Protein AF-A0A8T6M9H7-F1 (afdb_monomer_lite)

Sequence (169 aa):
MKSRYILLVLILLIIIIGFIIFYNKSNSNYFLKNNILDNNLSVEEINALNATLNDEYKAEAIYQKVINKFGNVPPFVNIMSAEQKHSSSLIMLYNKYNLTIPENDWYNEVPEYESVQEACKAGVNAEIENAALYDEMMKNITHEDIIQVFNSLKNASLEKHLPAFERCS

Secondary structure (DSSP, 8-state):
-HHHHHHHHHHHHHHHHHHHHHHHHHHHHHHHHHHHHHH---HHHHHHHHHHHHHHHHHHHHHHHHHHHH-S-TTHHHHHHHHHHHHHHHHHHHHHTTPPPPP--GGGT----SSHHHHHHHHHHHHHHHHHHHHHHGGG---HHHHHHHHHHHHHIIIIIHHHHHHH-

Foldseek 3Di:
DVVVVVVVVVVVVVVVVVVVVVVVVVVVVVVLVVLCVQLVDDPLLVVLLVVLLLLLLLLLLLLVQVCVVPNPDPPSVVVNVVSVVLNVLSVVSCVSSVHDDDDRPNNVPHDDDPDQLRSLVVQLVSLVVSLVSLVVSVVPDDDPSSVVSSVVSSCCSPVPRNVRSVVSD

Radius of gyration: 21.74 Å; chains: 1; bounding box: 47×68×44 Å

Structure (mmCIF, N/CA/C/O backbone):
data_AF-A0A8T6M9H7-F1
#
_entry.id   AF-A0A8T6M9H7-F1
#
loop_
_atom_site.group_PDB
_atom_site.id
_atom_site.type_symbol
_atom_site.label_atom_id
_atom_site.label_alt_id
_atom_site.label_comp_id
_atom_site.label_asym_id
_atom_site.label_entity_id
_atom_site.label_seq_id
_atom_site.pdbx_PDB_ins_code
_atom_site.Cartn_x
_atom_site.Cartn_y
_atom_site.Cartn_z
_atom_site.occupancy
_atom_site.B_iso_or_equiv
_atom_site.auth_seq_id
_atom_site.auth_comp_id
_atom_site.auth_asym_id
_atom_site.auth_atom_id
_atom_site.pdbx_PDB_model_num
ATOM 1 N N . MET A 1 1 ? 28.501 -55.920 4.663 1.00 62.03 1 MET A N 1
ATOM 2 C CA . MET A 1 1 ? 27.879 -55.484 3.387 1.00 62.03 1 MET A CA 1
ATOM 3 C C . MET A 1 1 ? 26.801 -54.416 3.582 1.00 62.03 1 MET A C 1
ATOM 5 O O . MET A 1 1 ? 26.981 -53.345 3.029 1.00 62.03 1 MET A O 1
ATOM 9 N N . LYS A 1 2 ? 25.759 -54.619 4.406 1.00 61.00 2 LYS A N 1
ATOM 10 C CA . LYS A 1 2 ? 24.629 -53.670 4.586 1.00 61.00 2 LYS A CA 1
ATOM 11 C C . LYS A 1 2 ? 25.013 -52.209 4.922 1.00 61.00 2 LYS A C 1
ATOM 13 O O . LYS A 1 2 ? 24.441 -51.294 4.351 1.00 61.00 2 LYS A O 1
ATOM 18 N N . SER A 1 3 ? 26.026 -51.978 5.764 1.00 66.50 3 SER A N 1
ATOM 19 C CA . SER A 1 3 ? 26.464 -50.620 6.157 1.00 66.50 3 SER A CA 1
ATOM 20 C C . SER A 1 3 ? 27.083 -49.797 5.009 1.00 66.50 3 SER A C 1
ATOM 22 O O . SER A 1 3 ? 26.819 -48.603 4.904 1.00 66.50 3 SER A O 1
ATOM 24 N N . ARG A 1 4 ? 27.827 -50.429 4.085 1.00 74.38 4 ARG A N 1
ATOM 25 C CA . ARG A 1 4 ? 28.404 -49.733 2.915 1.00 74.38 4 ARG A CA 1
ATOM 26 C C . ARG A 1 4 ? 27.328 -49.359 1.888 1.00 74.38 4 ARG A C 1
ATOM 28 O O . ARG A 1 4 ? 27.445 -48.321 1.254 1.00 74.38 4 ARG A O 1
ATOM 35 N N . TYR A 1 5 ? 26.264 -50.159 1.779 1.00 76.81 5 TYR A N 1
ATOM 36 C CA . TYR A 1 5 ? 25.100 -49.835 0.947 1.00 76.81 5 TYR A CA 1
ATOM 37 C C . TYR A 1 5 ? 24.301 -48.651 1.508 1.00 76.81 5 TYR A C 1
ATOM 39 O O . TYR A 1 5 ? 23.938 -47.764 0.747 1.00 76.81 5 TYR A O 1
ATOM 47 N N . ILE A 1 6 ? 24.091 -48.585 2.828 1.00 78.38 6 ILE A N 1
ATOM 48 C CA . ILE A 1 6 ? 23.386 -47.459 3.470 1.00 78.38 6 ILE A CA 1
ATOM 49 C C . ILE A 1 6 ? 24.146 -46.142 3.257 1.00 78.38 6 ILE A C 1
ATOM 51 O O . ILE A 1 6 ? 23.544 -45.141 2.880 1.00 78.38 6 ILE A O 1
ATOM 55 N N . LEU A 1 7 ? 25.472 -46.151 3.428 1.00 79.38 7 LEU A N 1
ATOM 56 C CA . LEU A 1 7 ? 26.299 -44.961 3.211 1.00 79.38 7 LEU A CA 1
ATOM 57 C C . LEU A 1 7 ? 26.249 -44.472 1.751 1.00 79.38 7 LEU A C 1
ATOM 59 O O . LEU A 1 7 ? 26.131 -43.275 1.512 1.00 79.38 7 LEU A O 1
ATOM 63 N N . LEU A 1 8 ? 26.286 -45.388 0.777 1.00 81.88 8 LEU A N 1
ATOM 64 C CA . LEU A 1 8 ? 26.179 -45.041 -0.645 1.00 81.88 8 LEU A CA 1
ATOM 65 C C . LEU A 1 8 ? 24.804 -44.459 -1.006 1.00 81.88 8 LEU A C 1
ATOM 67 O O . LEU A 1 8 ? 24.733 -43.497 -1.766 1.00 81.88 8 LEU A O 1
ATOM 71 N N . VAL A 1 9 ? 23.722 -44.997 -0.433 1.00 83.50 9 VAL A N 1
ATOM 72 C CA . VAL A 1 9 ? 22.359 -44.478 -0.644 1.00 83.50 9 VAL A CA 1
ATOM 73 C C . VAL A 1 9 ? 22.207 -43.066 -0.071 1.00 83.50 9 VAL A C 1
ATOM 75 O O . VAL A 1 9 ? 21.629 -42.204 -0.727 1.00 83.50 9 VAL A O 1
ATOM 78 N N . LEU A 1 10 ? 22.768 -42.793 1.111 1.00 85.50 10 LEU A N 1
ATOM 79 C CA . LEU A 1 10 ? 22.722 -41.456 1.713 1.00 85.50 10 LEU A CA 1
ATOM 80 C C . LEU A 1 10 ? 23.493 -40.416 0.888 1.00 85.50 10 LEU A C 1
ATOM 82 O O . LEU A 1 10 ? 23.002 -39.307 0.693 1.00 85.50 10 LEU A O 1
ATOM 86 N N . ILE A 1 11 ? 24.662 -40.778 0.349 1.00 87.31 11 ILE A N 1
ATOM 87 C CA . ILE A 1 11 ? 25.443 -39.888 -0.525 1.00 87.31 11 ILE A CA 1
ATOM 88 C C . ILE A 1 11 ? 24.664 -39.565 -1.809 1.00 87.31 11 ILE A C 1
ATOM 90 O O . ILE A 1 11 ? 24.600 -38.405 -2.212 1.00 87.31 11 ILE A O 1
ATOM 94 N N . LEU A 1 12 ? 24.023 -40.564 -2.425 1.00 88.81 12 LEU A N 1
ATOM 95 C CA . LEU A 1 12 ? 23.193 -40.364 -3.617 1.00 88.81 12 LEU A CA 1
ATOM 96 C C . LEU A 1 12 ? 21.998 -39.440 -3.348 1.00 88.81 12 LEU A C 1
ATOM 98 O O . LEU A 1 12 ? 21.725 -38.557 -4.158 1.00 88.81 12 LEU A O 1
ATOM 102 N N . LEU A 1 13 ? 21.323 -39.588 -2.204 1.00 88.38 13 LEU A N 1
ATOM 103 C CA . LEU A 1 13 ? 20.210 -38.712 -1.823 1.00 88.38 13 LEU A CA 1
ATOM 104 C C . LEU A 1 13 ? 20.650 -37.254 -1.656 1.00 88.38 13 LEU A C 1
ATOM 106 O O . LEU A 1 13 ? 19.965 -36.356 -2.139 1.00 88.38 13 LEU A O 1
ATOM 110 N N . ILE A 1 14 ? 21.808 -37.009 -1.036 1.00 90.81 14 ILE A N 1
ATOM 111 C CA . ILE A 1 14 ? 22.350 -35.651 -0.869 1.00 90.81 14 ILE A CA 1
ATOM 112 C C . ILE A 1 14 ? 22.663 -35.014 -2.229 1.00 90.81 14 ILE A C 1
ATOM 114 O O . ILE A 1 14 ? 22.339 -33.848 -2.444 1.00 90.81 14 ILE A O 1
ATOM 118 N N . ILE A 1 15 ? 23.238 -35.775 -3.167 1.00 91.56 15 ILE A N 1
ATOM 119 C CA . ILE A 1 15 ? 23.527 -35.289 -4.526 1.00 91.56 15 ILE A CA 1
ATOM 120 C C . ILE A 1 15 ? 22.229 -34.951 -5.266 1.00 91.56 15 ILE A C 1
ATOM 122 O O . ILE A 1 15 ? 22.146 -33.893 -5.885 1.00 91.56 15 ILE A O 1
ATOM 126 N N . ILE A 1 16 ? 21.206 -35.807 -5.175 1.00 92.56 16 ILE A N 1
ATOM 127 C CA . ILE A 1 16 ? 19.902 -35.576 -5.815 1.00 92.56 16 ILE A CA 1
ATOM 128 C C . ILE A 1 16 ? 19.236 -34.319 -5.246 1.00 92.56 16 ILE A C 1
ATOM 130 O O . ILE A 1 16 ? 18.803 -33.464 -6.014 1.00 92.56 16 ILE A O 1
ATOM 134 N N . ILE A 1 17 ? 19.200 -34.165 -3.919 1.00 91.88 17 ILE A N 1
ATOM 135 C CA . ILE A 1 17 ? 18.631 -32.978 -3.266 1.00 91.88 17 ILE A CA 1
ATOM 136 C C . ILE A 1 17 ? 19.406 -31.720 -3.673 1.00 91.88 17 ILE A C 1
ATOM 138 O O . ILE A 1 17 ? 18.800 -30.721 -4.054 1.00 91.88 17 ILE A O 1
ATOM 142 N N . GLY A 1 18 ? 20.741 -31.776 -3.659 1.00 88.12 18 GLY A N 1
ATOM 143 C CA . GLY A 1 18 ? 21.590 -30.672 -4.104 1.00 88.12 18 GLY A CA 1
ATOM 144 C C . GLY A 1 18 ? 21.332 -30.288 -5.563 1.00 88.12 18 GLY A C 1
ATOM 145 O O . GLY A 1 18 ? 21.253 -29.102 -5.878 1.00 88.12 18 GLY A O 1
ATOM 146 N N . PHE A 1 19 ? 21.126 -31.275 -6.438 1.00 92.38 19 PHE A N 1
ATOM 147 C CA . PHE A 1 19 ? 20.806 -31.047 -7.845 1.00 92.38 19 PHE A CA 1
ATOM 148 C C . PHE A 1 19 ? 19.414 -30.433 -8.030 1.00 92.38 19 PHE A C 1
ATOM 150 O O . PHE A 1 19 ? 19.275 -29.502 -8.815 1.00 92.38 19 PHE A O 1
ATOM 157 N N . ILE A 1 20 ? 18.403 -30.882 -7.276 1.00 89.19 20 ILE A N 1
ATOM 158 C CA . ILE A 1 20 ? 17.051 -30.298 -7.295 1.00 89.19 20 ILE A CA 1
ATOM 159 C C . ILE A 1 20 ? 17.090 -28.833 -6.841 1.00 89.19 20 ILE A C 1
ATOM 161 O O . ILE A 1 20 ? 16.539 -27.966 -7.517 1.00 89.19 20 ILE A O 1
ATOM 165 N N . ILE A 1 21 ? 17.778 -28.535 -5.733 1.00 85.12 21 ILE A N 1
ATOM 166 C CA . ILE A 1 21 ? 17.919 -27.162 -5.221 1.00 85.12 21 ILE A CA 1
ATOM 167 C C . ILE A 1 21 ? 18.647 -26.280 -6.245 1.00 85.12 21 ILE A C 1
ATOM 169 O O . ILE A 1 21 ? 18.192 -25.175 -6.545 1.00 85.12 21 ILE A O 1
ATOM 173 N N . PHE A 1 22 ? 19.759 -26.763 -6.807 1.00 87.12 22 PHE A N 1
ATOM 174 C CA . PHE A 1 22 ? 20.526 -26.038 -7.820 1.00 87.12 22 PHE A CA 1
ATOM 175 C C . PHE A 1 22 ? 19.706 -25.784 -9.090 1.00 87.12 22 PHE A C 1
ATOM 177 O O . PHE A 1 22 ? 19.677 -24.657 -9.585 1.00 87.12 22 PHE A O 1
ATOM 184 N N . TYR A 1 23 ? 19.004 -26.805 -9.586 1.00 83.75 23 TYR A N 1
ATOM 185 C CA . TYR A 1 23 ? 18.148 -26.710 -10.764 1.00 83.75 23 TYR A CA 1
ATOM 186 C C . TYR A 1 23 ? 17.021 -25.692 -10.555 1.00 83.75 23 TYR A C 1
ATOM 188 O O . TYR A 1 23 ? 16.855 -24.797 -11.381 1.00 83.75 23 TYR A O 1
ATOM 196 N N . ASN A 1 24 ? 16.321 -25.743 -9.416 1.00 80.00 24 ASN A N 1
ATOM 197 C CA . ASN A 1 24 ? 15.260 -24.786 -9.086 1.00 80.00 24 ASN A CA 1
ATOM 198 C C . ASN A 1 24 ? 15.786 -23.347 -8.980 1.00 80.00 24 ASN A C 1
ATOM 200 O O . ASN A 1 24 ? 15.174 -22.432 -9.528 1.00 80.00 24 ASN A O 1
ATOM 204 N N . LYS A 1 25 ? 16.945 -23.135 -8.341 1.00 79.31 25 LYS A N 1
ATOM 205 C CA . LYS A 1 25 ? 17.577 -21.808 -8.250 1.00 79.31 25 LYS A CA 1
ATOM 206 C C . LYS A 1 25 ? 18.014 -21.282 -9.621 1.00 79.31 25 LYS A C 1
ATOM 208 O O . LYS A 1 25 ? 17.803 -20.111 -9.921 1.00 79.31 25 LYS A O 1
ATOM 213 N N . SER A 1 26 ? 18.596 -22.137 -10.463 1.00 76.44 26 SER A N 1
ATOM 214 C CA . SER A 1 26 ? 18.977 -21.784 -11.835 1.00 76.44 26 SER A CA 1
ATOM 215 C C . SER A 1 26 ? 17.759 -21.429 -12.690 1.00 76.44 26 SER A C 1
ATOM 217 O O . SER A 1 26 ? 17.804 -20.434 -13.409 1.00 76.44 26 SER A O 1
ATOM 219 N N . ASN A 1 27 ? 16.666 -22.193 -12.588 1.00 76.81 27 ASN A N 1
ATOM 220 C CA . ASN A 1 27 ? 15.417 -21.888 -13.287 1.00 76.81 27 ASN A CA 1
ATOM 221 C C . ASN A 1 27 ? 14.812 -20.573 -12.796 1.00 76.81 27 ASN A C 1
ATOM 223 O O . ASN A 1 27 ? 14.513 -19.719 -13.618 1.00 76.81 27 ASN A O 1
ATOM 227 N N . SER A 1 28 ? 14.698 -20.365 -11.481 1.00 73.50 28 SER A N 1
ATOM 228 C CA . SER A 1 28 ? 14.218 -19.103 -10.899 1.00 73.50 28 SER A CA 1
ATOM 229 C C . SER A 1 28 ? 15.020 -17.897 -11.408 1.00 73.50 28 SER A C 1
ATOM 231 O O . SER A 1 28 ? 14.433 -16.929 -11.885 1.00 73.50 28 SER A O 1
ATOM 233 N N . ASN A 1 29 ? 16.353 -17.994 -11.432 1.00 73.12 29 ASN A N 1
ATOM 234 C CA . ASN A 1 29 ? 17.216 -16.951 -11.991 1.00 73.12 29 ASN A CA 1
ATOM 235 C C . ASN A 1 29 ? 17.018 -16.747 -13.502 1.00 73.12 29 ASN A C 1
ATOM 237 O O . ASN A 1 29 ? 17.074 -15.615 -13.974 1.00 73.12 29 ASN A O 1
ATOM 241 N N . TYR A 1 30 ? 16.810 -17.821 -14.269 1.00 69.62 30 TYR A N 1
ATOM 242 C CA . TYR A 1 30 ? 16.545 -17.743 -15.708 1.00 69.62 30 TYR A CA 1
ATOM 243 C C . TYR A 1 30 ? 15.190 -17.082 -16.000 1.00 69.62 30 TYR A C 1
ATOM 245 O O . TYR A 1 30 ? 15.123 -16.182 -16.832 1.00 69.62 30 TYR A O 1
ATOM 253 N N . PHE A 1 31 ? 14.139 -17.457 -15.266 1.00 68.25 31 PHE A N 1
ATOM 254 C CA . PHE A 1 31 ? 12.818 -16.831 -15.347 1.00 68.25 31 PHE A CA 1
ATOM 255 C C . PHE A 1 31 ? 12.864 -15.353 -14.954 1.00 68.25 31 PHE A C 1
ATOM 257 O O . PHE A 1 31 ? 12.338 -14.522 -15.689 1.00 68.25 31 PHE A O 1
ATOM 264 N N . LEU A 1 32 ? 13.541 -15.011 -13.852 1.00 67.25 32 LEU A N 1
ATOM 265 C CA . LEU A 1 32 ? 13.715 -13.620 -13.429 1.00 67.25 32 LEU A CA 1
ATOM 266 C C . LEU A 1 32 ? 14.446 -12.813 -14.512 1.00 67.25 32 LEU A C 1
ATOM 268 O O . LEU A 1 32 ? 13.988 -11.746 -14.903 1.00 67.25 32 LEU A O 1
ATOM 272 N N . LYS A 1 33 ? 15.545 -13.355 -15.053 1.00 65.25 33 LYS A N 1
ATOM 273 C CA . LYS A 1 33 ? 16.338 -12.701 -16.101 1.00 65.25 33 LYS A CA 1
ATOM 274 C C . LYS A 1 33 ? 15.558 -12.499 -17.401 1.00 65.25 33 LYS A C 1
ATOM 276 O O . LYS A 1 33 ? 15.685 -11.437 -17.999 1.00 65.25 33 LYS A O 1
ATOM 281 N N . ASN A 1 34 ? 14.772 -13.480 -17.841 1.00 61.75 34 ASN A N 1
ATOM 282 C CA . ASN A 1 34 ? 13.966 -13.339 -19.054 1.00 61.75 34 ASN A CA 1
ATOM 283 C C . ASN A 1 34 ? 12.813 -12.349 -18.859 1.00 61.75 34 ASN A C 1
ATOM 285 O O . ASN A 1 34 ? 12.607 -11.516 -19.729 1.00 61.75 34 ASN A O 1
ATOM 289 N N . ASN A 1 35 ? 12.142 -12.350 -17.701 1.00 62.28 35 ASN A N 1
ATOM 290 C CA . ASN A 1 35 ? 11.137 -11.326 -17.395 1.00 62.28 35 ASN A CA 1
ATOM 291 C C . ASN A 1 35 ? 11.739 -9.912 -17.392 1.00 62.28 35 ASN A C 1
ATOM 293 O O . ASN A 1 35 ? 11.127 -8.991 -17.914 1.00 62.28 35 ASN A O 1
ATOM 297 N N . ILE A 1 36 ? 12.951 -9.724 -16.862 1.00 63.69 36 ILE A N 1
ATOM 298 C CA . ILE A 1 36 ? 13.645 -8.423 -16.914 1.00 63.69 36 ILE A CA 1
ATOM 299 C C . ILE A 1 36 ? 13.936 -8.001 -18.365 1.00 63.69 36 ILE A C 1
ATOM 301 O O . ILE A 1 36 ? 13.790 -6.833 -18.712 1.00 63.69 36 ILE A O 1
ATOM 305 N N . LEU A 1 37 ? 14.341 -8.945 -19.221 1.00 58.97 37 LEU A N 1
ATOM 306 C CA . LEU A 1 37 ? 14.667 -8.673 -20.625 1.00 58.97 37 LEU A CA 1
ATOM 307 C C . LEU A 1 37 ? 13.425 -8.409 -21.495 1.00 58.97 37 LEU A C 1
ATOM 309 O O . LEU A 1 37 ? 13.521 -7.612 -22.426 1.00 58.97 37 LEU A O 1
ATOM 313 N N . ASP A 1 38 ? 12.285 -9.032 -21.185 1.00 61.34 38 ASP A N 1
ATOM 314 C CA . ASP A 1 38 ? 11.048 -8.913 -21.970 1.00 61.34 38 ASP A CA 1
ATOM 315 C C . ASP A 1 38 ? 10.137 -7.766 -21.492 1.00 61.34 38 ASP A C 1
ATOM 317 O O . ASP A 1 38 ? 9.433 -7.162 -22.303 1.00 61.34 38 ASP A O 1
ATOM 321 N N . ASN A 1 39 ? 10.167 -7.418 -20.199 1.00 65.75 39 ASN A N 1
ATOM 322 C CA . ASN A 1 39 ? 9.221 -6.463 -19.600 1.00 65.75 39 ASN A CA 1
ATOM 323 C C . ASN A 1 39 ? 9.764 -5.030 -19.494 1.00 65.75 39 ASN A C 1
ATOM 325 O O . ASN A 1 39 ? 9.050 -4.142 -19.038 1.00 65.75 39 ASN A O 1
ATOM 329 N N . ASN A 1 40 ? 11.010 -4.791 -19.917 1.00 84.44 40 ASN A N 1
ATOM 330 C CA . ASN A 1 40 ? 11.699 -3.494 -19.868 1.00 84.44 40 ASN A CA 1
ATOM 331 C C . ASN A 1 40 ? 11.793 -2.852 -18.463 1.00 84.44 40 ASN A C 1
ATOM 333 O O . ASN A 1 40 ? 12.177 -1.693 -18.363 1.00 84.44 40 ASN A O 1
ATOM 337 N N . LEU A 1 41 ? 11.482 -3.587 -17.388 1.00 91.06 41 LEU A N 1
ATOM 338 C CA . LEU A 1 41 ? 11.603 -3.130 -16.000 1.00 91.06 41 LEU A CA 1
ATOM 339 C C . LEU A 1 41 ? 12.948 -3.526 -15.391 1.00 91.06 41 LEU A C 1
ATOM 341 O O . LEU A 1 41 ? 13.478 -4.606 -15.669 1.00 91.06 41 LEU A O 1
ATOM 345 N N . SER A 1 42 ? 13.468 -2.691 -14.492 1.00 91.88 42 SER A N 1
ATOM 346 C CA . SER A 1 42 ? 14.610 -3.059 -13.652 1.00 91.88 42 SER A CA 1
ATOM 347 C C . SER A 1 42 ? 14.223 -4.078 -12.568 1.00 91.88 42 SER A C 1
ATOM 349 O O . SER A 1 42 ? 13.048 -4.279 -12.246 1.00 91.88 42 SER A O 1
ATOM 351 N N . VAL A 1 43 ? 15.226 -4.724 -11.961 1.00 91.31 43 VAL A N 1
ATOM 352 C CA . VAL A 1 43 ? 15.008 -5.592 -10.787 1.00 91.31 43 VAL A CA 1
ATOM 353 C C . VAL A 1 43 ? 14.401 -4.782 -9.643 1.00 91.31 43 VAL A C 1
ATOM 355 O O . VAL A 1 43 ? 13.524 -5.262 -8.929 1.00 91.31 43 VAL A O 1
ATOM 358 N N . GLU A 1 44 ? 14.866 -3.550 -9.480 1.00 92.69 44 GLU A N 1
ATOM 359 C CA . GLU A 1 44 ? 14.435 -2.618 -8.450 1.00 92.69 44 GLU A CA 1
ATOM 360 C C . GLU A 1 44 ? 12.959 -2.239 -8.625 1.00 92.69 44 GLU A C 1
ATOM 362 O O . GLU A 1 44 ? 12.218 -2.234 -7.645 1.00 92.69 44 GLU A O 1
ATOM 367 N N . GLU A 1 45 ? 12.502 -2.015 -9.858 1.00 95.56 45 GLU A N 1
ATOM 368 C CA . GLU A 1 45 ? 11.099 -1.717 -10.168 1.00 95.56 45 GLU A CA 1
ATOM 369 C C . GLU A 1 45 ? 10.185 -2.918 -9.910 1.00 95.56 45 GLU A C 1
ATOM 371 O O . GLU A 1 45 ? 9.121 -2.766 -9.310 1.00 95.56 45 GLU A O 1
ATOM 376 N N . ILE A 1 46 ? 10.615 -4.129 -10.278 1.00 95.25 46 ILE A N 1
ATOM 377 C CA . ILE A 1 46 ? 9.864 -5.356 -9.969 1.00 95.25 46 ILE A CA 1
ATOM 378 C C . ILE A 1 46 ? 9.772 -5.561 -8.450 1.00 95.25 46 ILE A C 1
ATOM 380 O O . ILE A 1 46 ? 8.702 -5.872 -7.926 1.00 95.25 46 ILE A O 1
ATOM 384 N N . ASN A 1 47 ? 10.875 -5.362 -7.724 1.00 95.25 47 ASN A N 1
ATOM 385 C CA . ASN A 1 47 ? 10.889 -5.472 -6.266 1.00 95.25 47 ASN A CA 1
ATOM 386 C C . ASN A 1 47 ? 9.979 -4.433 -5.609 1.00 95.25 47 ASN A C 1
ATOM 388 O O . ASN A 1 47 ? 9.277 -4.762 -4.656 1.00 95.25 47 ASN A O 1
ATOM 392 N N . ALA A 1 48 ? 9.951 -3.212 -6.135 1.00 97.12 48 ALA A N 1
ATOM 393 C CA . ALA A 1 48 ? 9.082 -2.160 -5.641 1.00 97.12 48 ALA A CA 1
ATOM 394 C C . ALA A 1 48 ? 7.597 -2.464 -5.863 1.00 97.12 48 ALA A C 1
ATOM 396 O O . ALA A 1 48 ? 6.795 -2.283 -4.947 1.00 97.12 48 ALA A O 1
ATOM 397 N N . LEU A 1 49 ? 7.227 -2.973 -7.042 1.00 97.62 49 LEU A N 1
ATOM 398 C CA . LEU A 1 49 ? 5.861 -3.426 -7.316 1.00 97.62 49 LEU A CA 1
ATOM 399 C C . LEU A 1 49 ? 5.445 -4.550 -6.356 1.00 97.62 49 LEU A C 1
ATOM 401 O O . LEU A 1 49 ? 4.360 -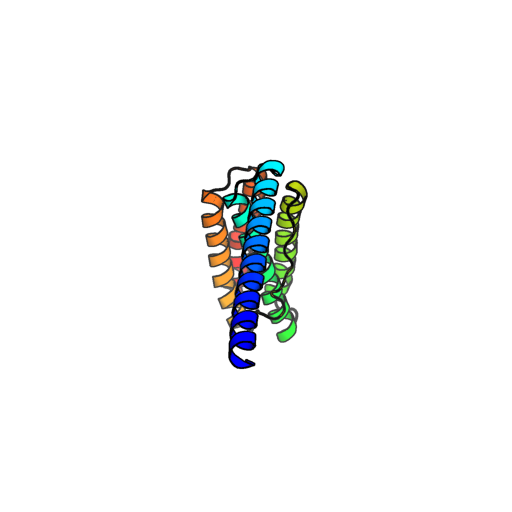4.488 -5.784 1.00 97.62 49 LEU A O 1
ATOM 405 N N . ASN A 1 50 ? 6.332 -5.520 -6.110 1.00 97.00 50 ASN A N 1
ATOM 406 C CA . ASN A 1 50 ? 6.073 -6.615 -5.168 1.00 97.00 50 ASN A CA 1
ATOM 407 C C . ASN A 1 50 ? 5.907 -6.116 -3.732 1.00 97.00 50 ASN A C 1
ATOM 409 O O . ASN A 1 50 ? 4.973 -6.528 -3.049 1.00 97.00 50 ASN A O 1
ATOM 413 N N . ALA A 1 51 ? 6.801 -5.238 -3.275 1.00 97.38 51 ALA A N 1
ATOM 414 C CA . ALA A 1 51 ? 6.761 -4.710 -1.917 1.00 97.38 51 ALA A CA 1
ATOM 415 C C . ALA A 1 51 ? 5.488 -3.892 -1.667 1.00 97.38 51 ALA A C 1
ATOM 417 O O . ALA A 1 51 ? 4.819 -4.106 -0.660 1.00 97.38 51 ALA A O 1
ATOM 418 N N . THR A 1 52 ? 5.136 -3.005 -2.600 1.00 97.75 52 THR A N 1
ATOM 419 C CA . THR A 1 52 ? 3.952 -2.143 -2.481 1.00 97.75 52 THR A CA 1
ATOM 420 C C . THR A 1 52 ? 2.659 -2.946 -2.575 1.00 97.75 52 THR A C 1
ATOM 422 O O . THR A 1 52 ? 1.820 -2.817 -1.694 1.00 97.75 52 THR A O 1
ATOM 425 N N . LEU A 1 53 ? 2.518 -3.866 -3.540 1.00 98.50 53 LEU A N 1
ATOM 426 C CA . LEU A 1 53 ? 1.317 -4.709 -3.644 1.00 98.50 53 LEU A CA 1
ATOM 427 C C . LEU A 1 53 ? 1.114 -5.580 -2.399 1.00 98.50 53 LEU A C 1
ATOM 429 O O . LEU A 1 53 ? -0.008 -5.712 -1.912 1.00 98.50 53 LEU A O 1
ATOM 433 N N . ASN A 1 54 ? 2.196 -6.151 -1.868 1.00 97.50 54 ASN A N 1
ATOM 434 C CA . ASN A 1 54 ? 2.136 -6.930 -0.639 1.00 97.50 54 ASN A CA 1
ATOM 435 C C . ASN A 1 54 ? 1.702 -6.082 0.571 1.00 97.50 54 ASN A C 1
ATOM 437 O O . ASN A 1 54 ? 1.004 -6.593 1.445 1.00 97.50 54 ASN A O 1
ATOM 441 N N . ASP A 1 55 ? 2.099 -4.809 0.631 1.00 97.50 55 ASP A N 1
ATOM 442 C CA . ASP A 1 55 ? 1.677 -3.901 1.700 1.00 97.50 55 ASP A CA 1
ATOM 443 C C . ASP A 1 55 ? 0.183 -3.547 1.598 1.00 97.50 55 ASP A C 1
ATOM 445 O O . ASP A 1 55 ? -0.532 -3.659 2.595 1.00 97.50 55 ASP A O 1
ATOM 449 N N . GLU A 1 56 ? -0.330 -3.275 0.389 1.00 97.44 56 GLU A N 1
ATOM 450 C CA . GLU A 1 56 ? -1.773 -3.063 0.160 1.00 97.44 56 GLU A CA 1
ATOM 451 C C . GLU A 1 56 ? -2.602 -4.300 0.570 1.00 97.44 56 GLU A C 1
ATOM 453 O O . GLU A 1 56 ? -3.644 -4.192 1.220 1.00 97.44 56 GLU A O 1
ATOM 458 N N . TYR A 1 57 ? -2.116 -5.505 0.246 1.00 97.69 57 TYR A N 1
ATOM 459 C CA . TYR A 1 57 ? -2.736 -6.770 0.658 1.00 97.69 57 TYR A CA 1
ATOM 460 C C . TYR A 1 57 ? -2.749 -6.972 2.171 1.00 97.69 57 TYR A C 1
ATOM 462 O O . TYR A 1 57 ? -3.757 -7.421 2.730 1.00 97.69 57 TYR A O 1
ATOM 470 N N . LYS A 1 58 ? -1.651 -6.623 2.841 1.00 97.00 58 LYS A N 1
ATOM 471 C CA . LYS A 1 58 ? -1.556 -6.676 4.298 1.00 97.00 58 LYS A CA 1
ATOM 472 C C . LYS A 1 58 ? -2.538 -5.700 4.946 1.00 97.00 58 LYS A C 1
ATOM 474 O O . LYS A 1 58 ? -3.236 -6.095 5.882 1.00 97.00 58 LYS A O 1
ATOM 479 N N . ALA A 1 59 ? -2.623 -4.464 4.454 1.00 96.06 59 ALA A N 1
ATOM 480 C CA . ALA A 1 59 ? -3.564 -3.461 4.950 1.00 96.06 59 ALA A CA 1
ATOM 481 C C . ALA A 1 59 ? -5.019 -3.935 4.796 1.00 96.06 59 ALA A C 1
ATOM 483 O O . ALA A 1 59 ? -5.768 -3.961 5.778 1.00 96.06 59 ALA A O 1
ATOM 484 N N . GLU A 1 60 ? -5.394 -4.432 3.611 1.00 96.00 60 GLU A N 1
ATOM 485 C CA . GLU A 1 60 ? -6.718 -5.013 3.359 1.00 96.00 60 GLU A CA 1
ATOM 486 C C . GLU A 1 60 ? -7.046 -6.141 4.351 1.00 96.00 60 GLU A C 1
ATOM 488 O O . GLU A 1 60 ? -8.109 -6.130 4.980 1.00 96.00 60 GLU A O 1
ATOM 493 N N . ALA A 1 61 ? -6.128 -7.095 4.539 1.00 96.81 61 ALA A N 1
ATOM 494 C CA . ALA A 1 61 ? -6.325 -8.222 5.447 1.00 96.81 61 ALA A CA 1
ATOM 495 C C . ALA A 1 61 ? -6.471 -7.776 6.915 1.00 96.81 61 ALA A C 1
ATOM 497 O O . ALA A 1 61 ? -7.340 -8.285 7.633 1.00 96.81 61 ALA A O 1
ATOM 498 N N . ILE A 1 62 ? -5.673 -6.796 7.361 1.00 95.94 62 ILE A N 1
ATOM 499 C CA . ILE A 1 62 ? -5.784 -6.208 8.703 1.00 95.94 62 ILE A CA 1
ATOM 500 C C . ILE A 1 62 ? -7.167 -5.580 8.887 1.00 95.94 62 ILE A C 1
ATOM 502 O O . ILE A 1 62 ? -7.860 -5.877 9.865 1.00 95.94 62 ILE A O 1
ATOM 506 N N . TYR A 1 63 ? -7.599 -4.733 7.953 1.00 96.44 63 TYR A N 1
ATOM 507 C CA . TYR A 1 63 ? -8.870 -4.021 8.074 1.00 96.44 63 TYR A CA 1
ATOM 508 C C . TYR A 1 63 ? -10.057 -4.974 8.005 1.00 96.44 63 TYR A C 1
ATOM 510 O O . TYR A 1 63 ? -10.974 -4.856 8.819 1.00 96.44 63 TYR A O 1
ATOM 518 N N . GLN A 1 64 ? -10.007 -5.981 7.132 1.00 95.81 64 GLN A N 1
ATOM 519 C CA . GLN A 1 64 ? -11.015 -7.035 7.086 1.00 95.81 64 GLN A CA 1
ATOM 520 C C . GLN A 1 64 ? -11.117 -7.771 8.429 1.00 95.81 64 GLN A C 1
ATOM 522 O O . GLN A 1 64 ? -12.225 -8.036 8.901 1.00 95.81 64 GLN A O 1
ATOM 527 N N . LYS A 1 65 ? -9.989 -8.064 9.091 1.00 96.06 65 LYS A N 1
ATOM 528 C CA . LYS A 1 65 ? -9.990 -8.717 10.409 1.00 96.06 65 LYS A CA 1
ATOM 529 C C . LYS A 1 65 ? -10.575 -7.826 11.505 1.00 96.06 65 LYS A C 1
ATOM 531 O O . LYS A 1 65 ? -11.373 -8.305 12.313 1.00 96.06 65 LYS A O 1
ATOM 536 N N . VAL A 1 66 ? -10.246 -6.534 11.505 1.00 97.12 66 VAL A N 1
ATOM 537 C CA . VAL A 1 66 ? -10.849 -5.545 12.417 1.00 97.12 66 VAL A CA 1
ATOM 538 C C . VAL A 1 66 ? -12.362 -5.473 12.207 1.00 97.12 66 VAL A C 1
ATOM 540 O O . VAL A 1 66 ? -13.115 -5.550 13.178 1.00 97.12 66 VAL A O 1
ATOM 543 N N . ILE A 1 67 ? -12.818 -5.401 10.953 1.00 96.75 67 ILE A N 1
ATOM 544 C CA . ILE A 1 67 ? -14.244 -5.352 10.601 1.00 96.75 67 ILE A CA 1
ATOM 545 C C . ILE A 1 67 ? -14.961 -6.634 11.035 1.00 96.75 67 ILE A C 1
ATOM 547 O O . ILE A 1 67 ? -16.049 -6.574 11.604 1.00 96.75 67 ILE A O 1
ATOM 551 N N . ASN A 1 68 ? -14.344 -7.800 10.841 1.00 96.00 68 ASN A N 1
ATOM 552 C CA . ASN A 1 68 ? -14.919 -9.075 11.272 1.00 96.00 68 ASN A CA 1
ATOM 553 C C . ASN A 1 68 ? -15.089 -9.150 12.798 1.00 96.00 68 ASN A C 1
ATOM 555 O O . ASN A 1 68 ? -16.071 -9.721 13.272 1.00 96.00 68 ASN A O 1
ATOM 559 N N . LYS A 1 69 ? -14.153 -8.577 13.570 1.00 97.12 69 LYS A N 1
ATOM 560 C CA . LYS A 1 69 ? -14.178 -8.607 15.043 1.00 97.12 69 LYS A CA 1
ATOM 561 C C . LYS A 1 69 ? -15.107 -7.551 15.647 1.00 97.12 69 LYS A C 1
ATOM 563 O O . LYS A 1 69 ? -15.828 -7.848 16.596 1.00 97.12 69 LYS A O 1
ATOM 568 N N . PHE A 1 70 ? -15.088 -6.329 15.119 1.00 97.25 70 PHE A N 1
ATOM 569 C CA . PHE A 1 70 ? -15.751 -5.169 15.730 1.00 97.25 70 PHE A CA 1
ATOM 570 C C . PHE A 1 70 ? -16.953 -4.639 14.932 1.00 97.25 70 PHE A C 1
ATOM 572 O O . PHE A 1 70 ? -17.633 -3.718 15.384 1.00 97.25 70 PHE A O 1
ATOM 579 N N . GLY A 1 71 ? -17.249 -5.228 13.773 1.00 96.75 71 GLY A N 1
ATOM 580 C CA . GLY A 1 71 ? -18.308 -4.798 12.865 1.00 96.75 71 GLY A CA 1
ATOM 581 C C . GLY A 1 71 ? -17.869 -3.679 11.918 1.00 96.75 71 GLY A C 1
ATOM 582 O O . GLY A 1 71 ? -16.691 -3.352 11.798 1.00 96.75 71 GLY A O 1
ATO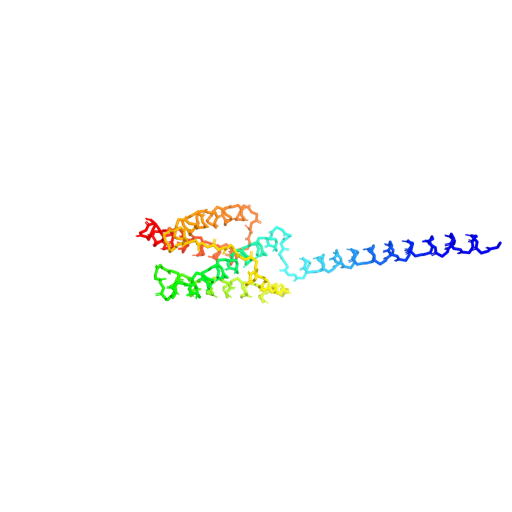M 583 N N . ASN A 1 72 ? -18.836 -3.068 11.233 1.00 95.00 72 ASN A N 1
ATOM 584 C CA . ASN A 1 72 ? -18.596 -2.020 10.236 1.00 95.00 72 ASN A CA 1
ATOM 585 C C . ASN A 1 72 ? -18.212 -0.676 10.885 1.00 95.00 72 ASN A C 1
ATOM 587 O O . ASN A 1 72 ? -19.001 0.271 10.893 1.00 95.00 72 ASN A O 1
ATOM 591 N N . VAL A 1 73 ? -17.007 -0.601 11.448 1.00 94.31 73 VAL A N 1
ATOM 592 C CA . VAL A 1 73 ? -16.483 0.575 12.148 1.00 94.31 73 VAL A CA 1
ATOM 593 C C . VAL A 1 73 ? -15.657 1.469 11.210 1.00 94.31 73 VAL A C 1
ATOM 595 O O . VAL A 1 73 ? -14.727 0.993 10.554 1.00 94.31 73 VAL A O 1
ATOM 598 N N . PR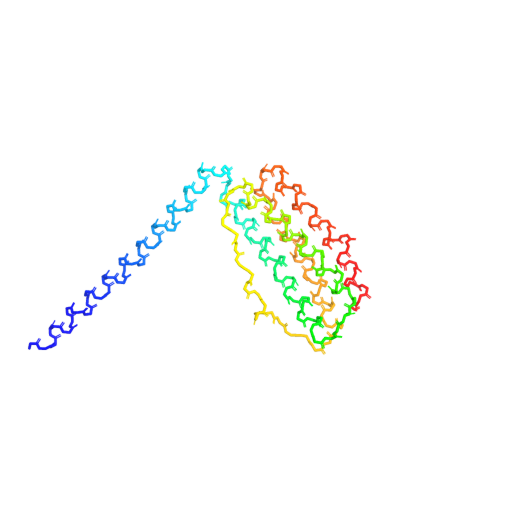O A 1 74 ? -15.959 2.777 11.107 1.00 94.62 74 PRO A N 1
ATOM 599 C CA . PRO A 1 74 ? -15.062 3.728 10.458 1.00 94.62 74 PRO A CA 1
ATOM 600 C C . PRO A 1 74 ? -13.740 3.893 11.240 1.00 94.62 74 PRO A C 1
ATOM 602 O O . PRO A 1 74 ? -13.759 3.801 12.466 1.00 94.62 74 PRO A O 1
ATOM 605 N N . PRO A 1 75 ? -12.611 4.181 10.565 1.00 97.19 75 PRO A N 1
ATOM 606 C CA . PRO A 1 75 ? -12.494 4.375 9.120 1.00 97.19 75 PRO A CA 1
ATOM 607 C C . PRO A 1 75 ? -12.259 3.073 8.328 1.00 97.19 75 PRO A C 1
ATOM 609 O O . PRO A 1 75 ? -12.303 3.117 7.100 1.00 97.19 75 PRO A O 1
ATOM 612 N N . PHE A 1 76 ? -12.083 1.926 8.997 1.00 98.06 76 PHE A N 1
ATOM 613 C CA . PHE A 1 76 ? -11.672 0.645 8.399 1.00 98.06 76 PHE A CA 1
ATOM 614 C C . PHE A 1 76 ? -12.487 0.228 7.173 1.00 98.06 76 PHE A C 1
ATOM 616 O O . PHE A 1 76 ? -11.908 -0.098 6.145 1.00 98.06 76 PHE A O 1
ATOM 623 N N . VAL A 1 77 ? -13.822 0.291 7.234 1.00 95.56 77 VAL A N 1
ATOM 624 C CA . VAL A 1 77 ? -14.682 -0.088 6.091 1.00 95.56 77 VAL A CA 1
ATOM 625 C C . VAL A 1 77 ? -14.434 0.760 4.839 1.00 95.56 77 VAL A C 1
ATOM 627 O O . VAL A 1 77 ? -14.467 0.253 3.717 1.00 95.56 77 VAL A O 1
ATOM 630 N N . ASN A 1 78 ? -14.164 2.053 5.028 1.00 93.19 78 ASN A N 1
ATOM 631 C CA . ASN A 1 78 ? -13.959 2.991 3.928 1.00 93.19 78 ASN A CA 1
ATOM 632 C C . ASN A 1 78 ? -12.549 2.851 3.354 1.00 93.19 78 ASN A C 1
ATOM 634 O O . ASN A 1 78 ? -12.386 2.878 2.136 1.00 93.19 78 ASN A O 1
ATOM 638 N N . ILE A 1 79 ? -11.557 2.690 4.232 1.00 97.25 79 ILE A N 1
ATOM 639 C CA . ILE A 1 79 ? -10.151 2.571 3.847 1.00 97.25 79 ILE A CA 1
ATOM 640 C C . ILE A 1 79 ? -9.885 1.210 3.195 1.00 97.25 79 ILE A C 1
ATOM 642 O O . ILE A 1 79 ? -9.266 1.176 2.144 1.00 97.25 79 ILE A O 1
ATOM 646 N N . MET A 1 80 ? -10.475 0.111 3.675 1.00 96.62 80 MET A N 1
ATOM 647 C CA . MET A 1 80 ? -10.374 -1.201 3.013 1.00 96.62 80 MET A CA 1
ATOM 648 C C . MET A 1 80 ? -10.812 -1.149 1.539 1.00 96.62 80 MET A C 1
ATOM 650 O O . MET A 1 80 ? -10.157 -1.708 0.665 1.00 96.62 80 MET A O 1
ATOM 654 N N . SER A 1 81 ? -11.894 -0.420 1.241 1.00 95.12 81 SER A N 1
ATOM 655 C CA . SER A 1 81 ? -12.349 -0.223 -0.143 1.00 95.12 81 SER A CA 1
ATOM 656 C C . SER A 1 81 ? -11.386 0.638 -0.977 1.00 95.12 81 SER A C 1
ATOM 658 O O . SER A 1 81 ? -11.432 0.590 -2.208 1.00 95.12 81 SER A O 1
ATOM 660 N N . ALA A 1 82 ? -10.573 1.482 -0.336 1.00 96.19 82 ALA A N 1
ATOM 661 C CA . ALA A 1 82 ? -9.505 2.233 -0.987 1.00 96.19 82 ALA A CA 1
ATOM 662 C C . ALA A 1 82 ? -8.287 1.334 -1.252 1.00 96.19 82 ALA A C 1
ATOM 664 O O . ALA A 1 82 ? -7.839 1.303 -2.396 1.00 96.19 82 ALA A O 1
ATOM 665 N N . GLU A 1 83 ? -7.864 0.508 -0.289 1.00 96.81 83 GLU A N 1
ATOM 666 C CA . GLU A 1 83 ? -6.739 -0.428 -0.480 1.00 96.81 83 GLU A CA 1
ATOM 667 C C . GLU A 1 83 ? -7.011 -1.449 -1.586 1.00 96.81 83 GLU A C 1
ATOM 669 O O . GLU A 1 83 ? -6.156 -1.722 -2.424 1.00 96.81 83 GLU A O 1
ATOM 674 N N . GLN A 1 84 ? -8.250 -1.928 -1.715 1.00 97.38 84 GLN A N 1
ATOM 675 C CA . GLN A 1 84 ? -8.642 -2.785 -2.843 1.00 97.38 84 GLN A CA 1
ATOM 676 C C . GLN A 1 84 ? -8.490 -2.089 -4.207 1.00 97.38 84 GLN A C 1
ATOM 678 O O . GLN A 1 84 ? -8.210 -2.728 -5.226 1.00 97.38 84 GLN A O 1
ATOM 683 N N . LYS A 1 85 ? -8.667 -0.763 -4.263 1.00 98.25 85 LYS A N 1
ATOM 684 C CA . LYS A 1 85 ? -8.428 0.023 -5.486 1.00 98.25 85 LYS A CA 1
ATOM 685 C C . LYS A 1 85 ? -6.942 0.284 -5.704 1.00 98.25 85 LYS A C 1
ATOM 687 O O . LYS A 1 85 ? -6.513 0.350 -6.858 1.00 98.25 85 LYS A O 1
ATOM 692 N N . HIS A 1 86 ? -6.171 0.430 -4.631 1.00 98.12 86 HIS A N 1
ATOM 693 C CA . HIS A 1 86 ? -4.719 0.548 -4.687 1.00 98.12 86 HIS A CA 1
ATOM 694 C C . HIS A 1 86 ? -4.099 -0.730 -5.253 1.00 98.12 86 HIS A C 1
ATOM 696 O O . HIS A 1 86 ? -3.444 -0.673 -6.297 1.00 98.12 86 HIS A O 1
ATOM 702 N N . SER A 1 87 ? -4.426 -1.890 -4.677 1.00 98.25 87 SER A N 1
ATOM 703 C CA . SER A 1 87 ? -3.986 -3.194 -5.180 1.00 98.25 87 SER A CA 1
ATOM 704 C C . SER A 1 87 ? -4.434 -3.422 -6.626 1.00 98.25 87 SER A C 1
ATOM 706 O O . SER A 1 87 ? -3.623 -3.811 -7.462 1.00 98.25 87 SER A O 1
ATOM 708 N N . SER A 1 88 ? -5.671 -3.059 -6.985 1.00 98.50 88 SER A N 1
ATOM 709 C CA . SER A 1 88 ? -6.137 -3.107 -8.382 1.00 98.50 88 SER A CA 1
ATOM 710 C C . SER A 1 88 ? -5.297 -2.229 -9.322 1.00 98.50 88 SER A C 1
ATOM 712 O O . SER A 1 88 ? -5.008 -2.632 -10.449 1.00 98.50 88 SER A O 1
ATOM 714 N N . SER A 1 89 ? -4.882 -1.039 -8.876 1.00 98.56 89 SER A N 1
ATOM 715 C CA . SER A 1 89 ? -4.036 -0.131 -9.665 1.00 98.56 89 SER A CA 1
ATOM 716 C C . SER A 1 89 ? -2.635 -0.693 -9.881 1.00 98.56 89 SER A C 1
ATOM 718 O O . SER A 1 89 ? -2.112 -0.625 -10.992 1.00 98.56 89 SER A O 1
ATOM 720 N N . LEU A 1 90 ? -2.061 -1.318 -8.854 1.00 98.56 90 LEU A N 1
ATOM 721 C CA . LEU A 1 90 ? -0.791 -2.031 -8.964 1.00 98.56 90 LEU A CA 1
ATOM 722 C C . LEU A 1 90 ? -0.928 -3.242 -9.895 1.00 98.56 90 LEU A C 1
ATOM 724 O O . LEU A 1 90 ? -0.133 -3.392 -10.815 1.00 98.56 90 LEU A O 1
ATOM 728 N N . ILE A 1 91 ? -1.985 -4.046 -9.760 1.00 98.44 91 ILE A N 1
ATOM 729 C CA . ILE A 1 91 ? -2.264 -5.200 -10.632 1.00 98.44 91 ILE A CA 1
ATOM 730 C C . ILE A 1 91 ? -2.384 -4.790 -12.110 1.00 98.44 91 ILE A C 1
ATOM 732 O O . ILE A 1 91 ? -1.967 -5.538 -12.997 1.00 98.44 91 ILE A O 1
ATOM 736 N N . MET A 1 92 ? -2.897 -3.595 -12.418 1.00 98.31 92 MET A N 1
ATOM 737 C CA . MET A 1 92 ? -2.869 -3.080 -13.794 1.00 98.31 92 MET A CA 1
ATOM 738 C C . MET A 1 92 ? -1.436 -2.898 -14.322 1.00 98.31 92 MET A C 1
ATOM 740 O O . MET A 1 92 ? -1.191 -3.214 -15.487 1.00 98.31 92 MET A O 1
ATOM 744 N N . LEU A 1 93 ? -0.484 -2.460 -13.488 1.00 97.56 93 LEU A N 1
ATOM 745 C CA . LEU A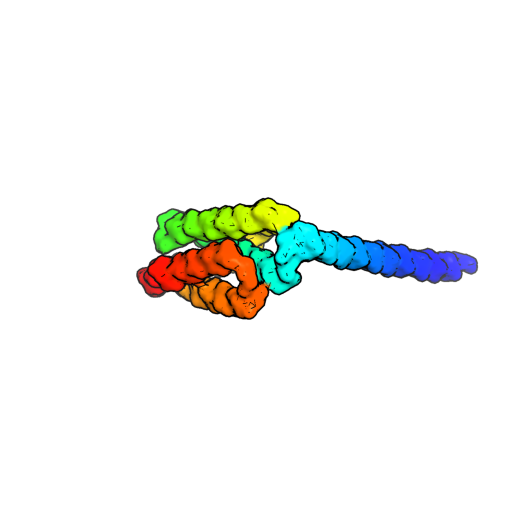 1 93 ? 0.938 -2.405 -13.853 1.00 97.56 93 LEU A CA 1
ATOM 746 C C . LEU A 1 93 ? 1.517 -3.813 -14.045 1.00 97.56 93 LEU A C 1
ATOM 748 O O . LEU A 1 93 ? 2.195 -4.044 -15.042 1.00 97.56 93 LEU A O 1
ATOM 752 N N . TYR A 1 94 ? 1.191 -4.775 -13.173 1.00 96.75 94 TYR A N 1
ATOM 753 C CA . TYR A 1 94 ? 1.610 -6.174 -13.356 1.00 96.75 94 TYR A CA 1
ATOM 754 C C . TYR A 1 94 ? 1.173 -6.719 -14.714 1.00 96.75 94 TYR A C 1
ATOM 756 O O . TYR A 1 94 ? 1.991 -7.257 -15.454 1.00 96.75 94 TYR A O 1
ATOM 764 N N . ASN A 1 95 ? -0.096 -6.522 -15.074 1.00 96.19 95 ASN A N 1
ATOM 765 C CA . ASN A 1 95 ? -0.619 -6.958 -16.366 1.00 96.19 95 ASN A CA 1
ATOM 766 C C . ASN A 1 95 ? 0.063 -6.236 -17.535 1.00 96.19 95 ASN A C 1
ATOM 768 O O . ASN A 1 95 ? 0.415 -6.873 -18.524 1.00 96.19 95 ASN A O 1
ATOM 772 N N . LYS A 1 96 ? 0.278 -4.917 -17.427 1.00 95.06 96 LYS A N 1
ATOM 773 C CA . LYS A 1 96 ? 0.957 -4.123 -18.463 1.00 95.06 96 LYS A CA 1
ATOM 774 C C . LYS A 1 96 ? 2.374 -4.628 -18.738 1.00 95.06 96 LYS A C 1
ATOM 776 O O . LYS A 1 96 ? 2.787 -4.680 -19.893 1.00 95.06 96 LYS A O 1
ATOM 781 N N . TYR A 1 97 ? 3.089 -4.996 -17.682 1.00 94.00 97 TYR A N 1
ATOM 782 C CA . TYR A 1 97 ? 4.461 -5.484 -17.738 1.00 94.00 97 TYR A CA 1
ATOM 783 C C . TYR A 1 97 ? 4.545 -7.018 -17.718 1.00 94.00 97 TYR A C 1
ATOM 785 O O . TYR A 1 97 ? 5.598 -7.545 -17.393 1.00 94.00 97 TYR A O 1
ATOM 793 N N . ASN A 1 98 ? 3.460 -7.744 -18.030 1.00 92.19 98 ASN A N 1
ATOM 794 C CA . ASN A 1 98 ? 3.400 -9.217 -18.077 1.00 92.19 98 ASN A CA 1
ATOM 795 C C . ASN A 1 98 ? 4.026 -9.935 -16.861 1.00 92.19 98 ASN A C 1
ATOM 797 O O . ASN A 1 98 ? 4.612 -11.014 -16.980 1.00 92.19 98 ASN A O 1
ATOM 801 N N . LEU A 1 99 ? 3.904 -9.343 -15.676 1.00 92.81 99 LEU A N 1
ATOM 802 C CA . LEU A 1 99 ? 4.386 -9.919 -14.428 1.00 92.81 99 LEU A CA 1
ATOM 803 C C . LEU A 1 99 ? 3.358 -10.903 -13.860 1.00 92.81 99 LEU A C 1
ATOM 805 O O . LEU A 1 99 ? 2.148 -10.723 -13.987 1.00 92.81 99 LEU A O 1
ATOM 809 N N . THR A 1 100 ? 3.843 -11.936 -13.171 1.00 93.56 100 THR A N 1
ATOM 810 C CA . THR A 1 100 ? 2.975 -12.804 -12.366 1.00 93.56 100 THR A CA 1
ATOM 811 C C . THR A 1 100 ? 2.495 -12.037 -11.141 1.00 93.56 100 THR A C 1
ATOM 813 O O . THR A 1 100 ? 3.315 -11.501 -10.401 1.00 93.56 100 THR A O 1
ATOM 816 N N . ILE A 1 101 ? 1.180 -11.994 -10.936 1.00 96.12 101 ILE A N 1
ATOM 817 C CA . ILE A 1 101 ? 0.557 -11.345 -9.781 1.00 96.12 101 ILE A CA 1
ATOM 818 C C . ILE A 1 101 ? 0.708 -12.276 -8.562 1.00 96.12 101 ILE A C 1
ATOM 820 O O . ILE A 1 101 ? 0.257 -13.420 -8.643 1.00 96.12 101 ILE A O 1
ATOM 824 N N . PRO A 1 102 ? 1.341 -11.833 -7.460 1.00 94.69 102 PRO A N 1
ATOM 825 C CA . PRO A 1 102 ? 1.383 -12.580 -6.204 1.00 94.69 102 PRO A CA 1
ATOM 826 C C . PRO A 1 102 ? -0.019 -12.786 -5.614 1.00 94.69 102 PRO A C 1
ATOM 828 O O . PRO A 1 102 ? -0.880 -11.919 -5.751 1.00 94.69 102 PRO A O 1
ATOM 831 N N . GLU A 1 103 ? -0.249 -13.911 -4.936 1.00 93.31 103 GLU A N 1
ATOM 832 C CA . GLU A 1 103 ? -1.486 -14.129 -4.174 1.00 93.31 103 GLU A CA 1
ATOM 833 C C . GLU A 1 103 ? -1.471 -13.333 -2.855 1.00 93.31 103 GLU A C 1
ATOM 835 O O . GLU A 1 103 ? -0.412 -12.983 -2.330 1.00 93.31 103 GLU A O 1
ATOM 840 N N . ASN A 1 104 ? -2.657 -13.025 -2.319 1.00 92.94 104 ASN A N 1
ATOM 841 C CA . ASN A 1 104 ? -2.787 -12.405 -1.001 1.00 92.94 104 ASN A CA 1
ATOM 842 C C . ASN A 1 104 ? -2.853 -13.482 0.094 1.00 92.94 104 ASN A C 1
ATOM 844 O O . ASN A 1 104 ? -3.926 -14.018 0.382 1.00 92.94 104 ASN A O 1
ATOM 848 N N . ASP A 1 105 ? -1.717 -13.744 0.739 1.00 92.19 105 ASP A N 1
ATOM 849 C CA . ASP A 1 105 ? -1.590 -14.752 1.800 1.00 92.19 105 ASP A CA 1
ATOM 850 C C . ASP A 1 105 ? -1.868 -14.206 3.220 1.00 92.19 105 ASP A C 1
ATOM 852 O O . ASP A 1 105 ? -1.881 -14.955 4.199 1.00 92.19 105 ASP A O 1
ATOM 856 N N . TRP A 1 106 ? -2.151 -12.905 3.368 1.00 94.12 106 TRP A N 1
ATOM 857 C CA . TRP A 1 106 ? -2.212 -12.248 4.681 1.00 94.12 106 TRP A CA 1
ATOM 858 C C . TRP A 1 106 ? -3.453 -12.569 5.514 1.00 94.12 106 TRP A C 1
ATOM 860 O O . TRP A 1 106 ? -3.431 -12.363 6.729 1.00 94.12 106 TRP A O 1
ATOM 870 N N . TYR A 1 107 ? -4.536 -13.083 4.923 1.00 86.44 107 TYR A N 1
ATOM 871 C CA . TYR A 1 107 ? -5.820 -13.243 5.625 1.00 86.44 107 TYR A CA 1
ATOM 872 C C . TYR A 1 107 ? -5.737 -14.078 6.920 1.00 86.44 107 TYR A C 1
ATOM 874 O O . TYR A 1 107 ? -6.551 -13.877 7.823 1.00 86.44 107 TYR A O 1
ATOM 882 N N . ASN A 1 108 ? -4.740 -14.964 7.051 1.00 83.62 108 ASN A N 1
ATOM 883 C CA . ASN A 1 108 ? -4.508 -15.770 8.256 1.00 83.62 108 ASN A CA 1
ATOM 884 C C . ASN A 1 108 ? -3.294 -15.325 9.098 1.00 83.62 108 ASN A C 1
ATOM 886 O O . ASN A 1 108 ? -3.062 -15.894 10.163 1.00 83.62 108 ASN A O 1
ATOM 890 N N . GLU A 1 109 ? -2.537 -14.316 8.661 1.00 88.06 109 GLU A N 1
ATOM 891 C CA . GLU A 1 109 ? -1.229 -13.943 9.234 1.00 88.06 109 GLU A CA 1
ATOM 892 C C . GLU A 1 109 ? -1.197 -12.529 9.846 1.00 88.06 109 GLU A C 1
ATOM 894 O O . GLU A 1 109 ? -0.145 -12.020 10.229 1.00 88.06 109 GLU A O 1
ATOM 899 N N . VAL A 1 110 ? -2.356 -11.881 9.977 1.00 90.62 110 VAL A N 1
ATOM 900 C CA . VAL A 1 110 ? -2.472 -10.515 10.515 1.00 90.62 110 VAL A CA 1
ATOM 901 C C . VAL A 1 110 ? -2.723 -10.472 12.034 1.00 90.62 110 VAL A C 1
ATOM 903 O O . VAL A 1 110 ? -3.394 -11.361 12.584 1.00 90.62 110 VAL A O 1
ATOM 906 N N . PRO A 1 111 ? -2.229 -9.427 12.734 1.00 90.94 111 PRO A N 1
ATOM 907 C CA . PRO A 1 111 ? -2.384 -9.278 14.181 1.00 90.94 111 PRO A CA 1
ATOM 908 C C . PRO A 1 111 ? -3.851 -9.175 14.617 1.00 90.94 111 PRO A C 1
ATOM 910 O O . PRO A 1 111 ? -4.753 -8.888 13.829 1.00 90.94 111 PRO A O 1
ATOM 913 N N . GLU A 1 112 ? -4.089 -9.417 15.903 1.00 93.25 112 GLU A N 1
ATOM 914 C CA . GLU A 1 112 ? -5.351 -9.077 16.557 1.00 93.25 112 GLU A CA 1
ATOM 915 C C . GLU A 1 112 ? -5.181 -7.846 17.427 1.00 93.25 112 GLU A C 1
ATOM 917 O O . GLU A 1 112 ? -4.129 -7.648 18.025 1.00 93.25 112 GLU A O 1
ATOM 922 N N . TYR A 1 113 ? -6.249 -7.060 17.515 1.00 96.31 113 TYR A N 1
ATOM 923 C CA . TYR A 1 113 ? -6.336 -5.914 18.410 1.00 96.31 113 TYR A CA 1
ATOM 924 C C . TYR A 1 113 ? -7.420 -6.166 19.453 1.00 96.31 113 TYR A C 1
ATOM 926 O O . TYR A 1 113 ? -8.438 -6.810 19.164 1.00 96.31 113 TYR A O 1
ATOM 934 N N . GLU A 1 114 ? -7.224 -5.645 20.658 1.00 96.81 114 GLU A N 1
ATOM 935 C CA . GLU A 1 114 ? -8.159 -5.780 2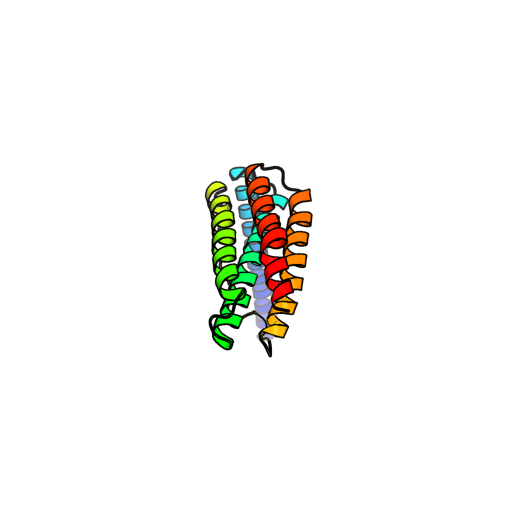1.779 1.00 96.81 114 GLU A CA 1
ATOM 936 C C . GLU A 1 114 ? -9.305 -4.766 21.692 1.00 96.81 114 GLU A C 1
ATOM 938 O O . GLU A 1 114 ? -10.374 -4.962 22.270 1.00 96.81 114 GLU A O 1
ATOM 943 N N . SER A 1 115 ? -9.121 -3.683 20.930 1.00 97.69 115 SER A N 1
ATOM 944 C CA . SER A 1 115 ? -10.142 -2.652 20.731 1.00 97.69 115 SER A CA 1
ATOM 945 C C . SER A 1 115 ? -10.020 -1.939 19.383 1.00 97.69 115 SER A C 1
ATOM 947 O O . SER A 1 115 ? -8.957 -1.917 18.763 1.00 97.69 115 SER A O 1
ATOM 949 N N . VAL A 1 116 ? -11.103 -1.269 18.971 1.00 97.62 116 VAL A N 1
ATOM 950 C CA . VAL A 1 116 ? -11.108 -0.367 17.804 1.00 97.62 116 VAL A CA 1
ATOM 951 C C . VAL A 1 116 ? -10.080 0.757 17.971 1.00 97.62 116 VAL A C 1
ATOM 953 O O . VAL A 1 116 ? -9.402 1.107 17.013 1.00 97.62 116 VAL A O 1
ATOM 956 N N . GLN A 1 117 ? -9.913 1.285 19.188 1.00 97.88 117 GLN A N 1
ATOM 957 C CA . GLN A 1 117 ? -8.951 2.357 19.452 1.00 97.88 117 GLN A CA 1
ATOM 958 C C . GLN A 1 117 ? -7.501 1.897 19.237 1.00 97.88 117 GLN A C 1
ATOM 960 O O . GLN A 1 117 ? -6.695 2.622 18.658 1.00 97.88 117 GLN A O 1
ATOM 965 N N . GLU A 1 118 ? -7.160 0.688 19.687 1.00 98.19 118 GLU A N 1
ATOM 966 C CA . GLU A 1 118 ? -5.840 0.100 19.446 1.00 98.19 118 GLU A CA 1
ATOM 967 C C . GLU A 1 118 ? -5.597 -0.129 17.951 1.00 98.19 118 GLU A C 1
ATOM 969 O O . GLU A 1 118 ? -4.554 0.267 17.433 1.00 98.19 118 GLU A O 1
ATOM 974 N N . ALA A 1 119 ? -6.589 -0.678 17.245 1.00 98.06 119 ALA A N 1
ATOM 975 C CA . ALA A 1 119 ? -6.519 -0.849 15.800 1.00 98.06 119 ALA A CA 1
ATOM 976 C C . ALA A 1 119 ? -6.340 0.498 15.072 1.00 98.06 119 ALA A C 1
ATOM 978 O O . ALA A 1 119 ? -5.581 0.576 14.112 1.00 98.06 119 ALA A O 1
ATOM 979 N N . CYS A 1 120 ? -6.988 1.576 15.534 1.00 98.25 120 CYS A N 1
ATOM 980 C CA . CYS A 1 120 ? -6.838 2.904 14.935 1.00 98.25 120 CYS A CA 1
ATOM 981 C C . CYS A 1 120 ? -5.437 3.488 15.155 1.00 98.25 120 CYS A C 1
ATOM 983 O O . CYS A 1 120 ? -4.865 4.046 14.223 1.00 98.25 120 CYS A O 1
ATOM 985 N N . LYS A 1 121 ? -4.831 3.285 16.333 1.00 98.38 121 LYS A N 1
ATOM 986 C CA . LYS A 1 121 ? -3.422 3.649 16.579 1.00 98.38 121 LYS A CA 1
ATOM 987 C C . LYS A 1 121 ? -2.459 2.853 15.699 1.00 98.38 121 LYS A C 1
ATOM 989 O O . LYS A 1 121 ? -1.497 3.414 15.185 1.00 98.38 121 LYS A O 1
ATOM 994 N N . ALA A 1 122 ? -2.722 1.561 15.508 1.00 97.75 122 ALA A N 1
ATOM 995 C CA . ALA A 1 122 ? -1.945 0.747 14.583 1.00 97.75 122 ALA A CA 1
ATOM 996 C C . ALA A 1 122 ? -2.110 1.220 13.129 1.00 97.75 122 ALA A C 1
ATOM 998 O O . ALA A 1 122 ? -1.124 1.260 12.403 1.00 97.75 122 ALA A O 1
ATOM 999 N N . GLY A 1 123 ? -3.317 1.644 12.738 1.00 97.31 123 GLY A N 1
ATOM 1000 C CA . GLY A 1 123 ? -3.590 2.271 11.445 1.00 97.31 123 GLY A CA 1
ATOM 1001 C C . GLY A 1 123 ? -2.763 3.536 11.214 1.00 97.31 123 GLY A C 1
ATOM 1002 O O . GLY A 1 123 ? -2.122 3.641 10.180 1.00 97.31 123 GLY A O 1
ATOM 1003 N N . VAL A 1 124 ? -2.673 4.444 12.197 1.00 98.31 124 VAL A N 1
ATOM 1004 C CA . VAL A 1 124 ? -1.794 5.634 12.109 1.00 98.31 124 VAL A CA 1
ATOM 1005 C C . VAL A 1 124 ? -0.352 5.241 11.775 1.00 98.31 124 VAL A C 1
ATOM 1007 O O . VAL A 1 124 ? 0.242 5.800 10.856 1.00 98.31 124 VAL A O 1
ATOM 1010 N N . ASN A 1 125 ? 0.204 4.261 12.493 1.00 97.50 125 ASN A N 1
ATOM 1011 C CA . ASN A 1 125 ? 1.569 3.799 12.237 1.00 97.50 125 ASN A CA 1
ATOM 1012 C C . ASN A 1 125 ? 1.700 3.156 10.850 1.00 97.50 125 ASN A C 1
ATOM 1014 O O . ASN A 1 125 ? 2.672 3.432 10.154 1.00 97.50 125 ASN A O 1
ATOM 1018 N N . ALA A 1 126 ? 0.717 2.349 10.442 1.00 96.12 126 ALA A N 1
ATOM 1019 C CA . ALA A 1 126 ? 0.714 1.689 9.142 1.00 96.12 126 ALA A CA 1
ATOM 1020 C C . ALA A 1 126 ? 0.729 2.697 7.984 1.00 96.12 126 ALA A C 1
ATOM 1022 O O . ALA A 1 126 ? 1.505 2.523 7.055 1.00 96.12 126 ALA A O 1
ATOM 1023 N N . GLU A 1 127 ? -0.043 3.785 8.058 1.00 97.44 127 GLU A N 1
ATOM 1024 C CA . GLU A 1 127 ? -0.041 4.812 7.005 1.00 97.44 127 GLU A CA 1
ATOM 1025 C C . GLU A 1 127 ? 1.289 5.577 6.929 1.00 97.44 127 GLU A C 1
ATOM 1027 O O . GLU A 1 127 ? 1.784 5.893 5.848 1.00 97.44 127 GLU A O 1
ATOM 1032 N N . ILE A 1 128 ? 1.923 5.843 8.075 1.00 96.56 128 ILE A N 1
ATOM 1033 C CA . ILE A 1 128 ? 3.255 6.464 8.108 1.00 96.56 128 ILE A CA 1
ATOM 1034 C C . ILE A 1 128 ? 4.300 5.524 7.486 1.00 96.56 128 ILE A C 1
ATOM 1036 O O . ILE A 1 128 ? 5.137 5.963 6.694 1.00 96.56 128 ILE A O 1
ATOM 1040 N N . GLU A 1 129 ? 4.253 4.236 7.834 1.00 95.88 129 GLU A N 1
ATOM 1041 C CA . GLU A 1 129 ? 5.142 3.208 7.286 1.00 95.88 129 GLU A CA 1
ATOM 1042 C C . GLU A 1 129 ? 4.915 2.995 5.782 1.00 95.88 129 GLU A C 1
ATOM 1044 O O . GLU A 1 129 ? 5.890 2.921 5.035 1.00 95.88 129 GLU A O 1
ATOM 1049 N N . ASN A 1 130 ? 3.663 2.978 5.318 1.00 94.88 130 ASN A N 1
ATOM 1050 C CA . ASN A 1 130 ? 3.301 2.853 3.905 1.00 94.88 130 ASN A CA 1
ATOM 1051 C C . ASN A 1 130 ? 3.827 4.044 3.089 1.00 94.88 130 ASN A C 1
ATOM 1053 O O . ASN A 1 130 ? 4.516 3.868 2.081 1.00 94.88 130 ASN A O 1
ATOM 1057 N N . ALA A 1 131 ? 3.604 5.274 3.558 1.00 93.56 131 ALA A N 1
ATOM 1058 C CA . ALA A 1 131 ? 4.129 6.459 2.887 1.00 93.56 131 ALA A CA 1
ATOM 1059 C C . ALA A 1 131 ? 5.668 6.456 2.806 1.00 93.56 131 ALA A C 1
ATOM 1061 O O . ALA A 1 131 ? 6.235 6.821 1.770 1.00 93.56 131 ALA A O 1
ATOM 1062 N N . ALA A 1 132 ? 6.342 6.007 3.872 1.00 96.06 132 ALA A N 1
ATOM 1063 C CA . ALA A 1 132 ? 7.794 5.850 3.900 1.00 96.06 132 ALA A CA 1
ATOM 1064 C C . ALA A 1 132 ? 8.285 4.728 2.967 1.00 96.06 132 ALA A C 1
ATOM 1066 O O . ALA A 1 132 ? 9.329 4.879 2.329 1.00 96.06 132 ALA A O 1
ATOM 1067 N N . LEU A 1 133 ? 7.532 3.629 2.843 1.00 96.00 133 LEU A N 1
ATOM 1068 C CA . LEU A 1 133 ? 7.803 2.560 1.883 1.00 96.00 133 LEU A CA 1
ATOM 1069 C C . LEU A 1 133 ? 7.776 3.106 0.454 1.00 96.00 133 LEU A C 1
ATOM 1071 O O . LEU A 1 133 ? 8.724 2.875 -0.297 1.00 96.00 133 LEU A O 1
ATOM 1075 N N . TYR A 1 134 ? 6.745 3.872 0.086 1.00 95.62 134 TYR A N 1
ATOM 1076 C CA . TYR A 1 134 ? 6.687 4.510 -1.231 1.00 95.62 134 TYR A CA 1
ATOM 1077 C C . TYR A 1 134 ? 7.871 5.458 -1.460 1.00 95.62 134 TYR A C 1
ATOM 1079 O O . TYR A 1 134 ? 8.470 5.420 -2.534 1.00 95.62 134 TYR A O 1
ATOM 1087 N N . ASP A 1 135 ? 8.261 6.262 -0.463 1.00 95.75 135 ASP A N 1
ATOM 1088 C CA . ASP A 1 135 ? 9.451 7.122 -0.556 1.00 95.75 135 ASP A CA 1
ATOM 1089 C C . ASP A 1 135 ? 10.748 6.343 -0.784 1.00 95.75 135 ASP A C 1
ATOM 1091 O O . ASP A 1 135 ? 11.596 6.769 -1.572 1.00 95.75 135 ASP A O 1
ATOM 1095 N N . GLU A 1 136 ? 10.911 5.198 -0.123 1.00 96.25 136 GLU A N 1
ATOM 1096 C CA . GLU A 1 136 ? 12.064 4.329 -0.338 1.00 96.25 136 GLU A CA 1
ATOM 1097 C C . GLU A 1 136 ? 12.049 3.732 -1.745 1.00 96.25 136 GLU A C 1
ATOM 1099 O O . GLU A 1 136 ? 13.047 3.813 -2.465 1.00 96.25 136 GLU A O 1
ATOM 1104 N N . MET A 1 137 ? 10.909 3.177 -2.160 1.00 94.69 137 MET A N 1
ATOM 1105 C CA . MET A 1 137 ? 10.785 2.509 -3.451 1.00 94.69 137 MET A CA 1
ATOM 1106 C C . MET A 1 137 ? 11.008 3.480 -4.613 1.00 94.69 137 MET A C 1
ATOM 1108 O O . MET A 1 137 ? 11.729 3.146 -5.552 1.00 94.69 137 MET A O 1
ATOM 1112 N N . MET A 1 138 ? 10.473 4.705 -4.527 1.00 94.81 138 MET A N 1
ATOM 1113 C CA . MET A 1 138 ? 10.578 5.729 -5.576 1.00 94.81 138 MET A CA 1
ATOM 1114 C C . MET A 1 138 ? 12.018 6.138 -5.923 1.00 94.81 138 MET A C 1
ATOM 1116 O O . MET A 1 138 ? 12.237 6.668 -7.011 1.00 94.81 138 MET A O 1
ATOM 1120 N N . LYS A 1 139 ? 13.017 5.869 -5.070 1.00 94.81 139 LYS A N 1
ATOM 1121 C CA . LYS A 1 139 ? 14.427 6.225 -5.333 1.00 94.81 139 LYS A CA 1
ATOM 1122 C C . LYS A 1 139 ? 15.009 5.559 -6.580 1.00 94.81 139 LYS A C 1
ATOM 1124 O O . LYS A 1 139 ? 15.941 6.102 -7.166 1.00 94.81 139 LYS A O 1
ATOM 1129 N N . ASN A 1 140 ? 14.480 4.396 -6.960 1.00 91.19 140 ASN A N 1
ATOM 1130 C CA . ASN A 1 140 ? 15.021 3.563 -8.036 1.00 91.19 140 ASN A CA 1
ATOM 1131 C C . ASN A 1 140 ? 14.011 3.303 -9.168 1.00 91.19 140 ASN A C 1
ATOM 1133 O O . ASN A 1 140 ? 14.258 2.444 -10.014 1.00 91.19 140 ASN A O 1
ATOM 1137 N N . ILE A 1 141 ? 12.883 4.023 -9.192 1.00 94.44 141 ILE A N 1
ATOM 1138 C CA . ILE A 1 141 ? 11.868 3.903 -10.248 1.00 94.44 141 ILE A CA 1
ATOM 1139 C C . ILE A 1 141 ? 12.143 4.930 -11.335 1.00 94.44 141 ILE A C 1
ATOM 1141 O O . ILE A 1 141 ? 12.378 6.104 -11.054 1.00 94.44 141 ILE A O 1
ATOM 1145 N N . THR A 1 142 ? 12.074 4.490 -12.586 1.00 94.12 142 THR A N 1
ATOM 1146 C CA . THR A 1 142 ? 12.271 5.350 -13.759 1.00 94.12 142 THR A CA 1
ATOM 1147 C C . THR A 1 142 ? 11.041 5.406 -14.655 1.00 94.12 142 THR A C 1
ATOM 1149 O O . THR A 1 142 ? 10.835 6.403 -15.344 1.00 94.12 142 THR A O 1
ATOM 1152 N N . HIS A 1 143 ? 10.192 4.377 -14.619 1.00 95.75 143 HIS A N 1
ATOM 1153 C CA . HIS A 1 143 ? 8.967 4.332 -15.407 1.00 95.75 143 HIS A CA 1
ATOM 1154 C C . HIS A 1 143 ? 7.913 5.318 -14.880 1.00 95.75 143 HIS A C 1
ATOM 1156 O O . HIS A 1 143 ? 7.452 5.226 -13.740 1.00 95.75 143 HIS A O 1
ATOM 1162 N N . GLU A 1 144 ? 7.509 6.261 -15.737 1.00 96.81 144 GLU A N 1
ATOM 1163 C CA . GLU A 1 144 ? 6.597 7.360 -15.384 1.00 96.81 144 GLU A CA 1
ATOM 1164 C C . GLU A 1 144 ? 5.222 6.882 -14.895 1.00 96.81 144 GLU A C 1
ATOM 1166 O O . GLU A 1 144 ? 4.631 7.498 -14.010 1.00 96.81 144 GLU A O 1
ATOM 1171 N N . ASP A 1 145 ? 4.709 5.777 -15.436 1.00 97.50 145 ASP A N 1
ATOM 1172 C CA . ASP A 1 145 ? 3.415 5.222 -15.037 1.00 97.50 145 ASP A CA 1
ATOM 1173 C C . ASP A 1 145 ? 3.453 4.590 -13.640 1.00 97.50 145 ASP A C 1
ATOM 1175 O O . ASP A 1 145 ? 2.521 4.781 -12.858 1.00 97.50 145 ASP A O 1
ATOM 1179 N N . ILE A 1 146 ? 4.549 3.908 -13.290 1.00 98.00 146 ILE A N 1
ATOM 1180 C CA . ILE A 1 146 ? 4.785 3.402 -11.933 1.00 98.00 146 ILE A CA 1
ATOM 1181 C C . ILE A 1 146 ? 4.892 4.583 -10.963 1.00 98.00 146 ILE A C 1
ATOM 1183 O O . ILE A 1 146 ? 4.214 4.596 -9.936 1.00 98.00 146 ILE A O 1
ATOM 1187 N N . ILE A 1 147 ? 5.667 5.615 -11.318 1.00 98.06 147 ILE A N 1
ATOM 1188 C CA . ILE A 1 147 ? 5.807 6.843 -10.517 1.00 98.06 147 ILE A CA 1
ATOM 1189 C C . ILE A 1 147 ? 4.440 7.502 -10.286 1.00 98.06 147 ILE A C 1
ATOM 1191 O O . ILE A 1 147 ? 4.144 7.944 -9.174 1.00 98.06 147 ILE A O 1
ATOM 1195 N N . GLN A 1 148 ? 3.586 7.572 -11.310 1.00 98.50 148 GLN A N 1
ATOM 1196 C CA . GLN A 1 148 ? 2.255 8.164 -11.192 1.00 98.50 148 GLN A CA 1
ATOM 1197 C C . GLN A 1 148 ? 1.362 7.383 -10.219 1.00 98.50 148 GLN A C 1
ATOM 1199 O O . GLN A 1 148 ? 0.718 7.993 -9.360 1.00 98.50 148 GLN A O 1
ATOM 1204 N N . VAL A 1 149 ? 1.327 6.051 -10.335 1.00 98.50 149 VAL A N 1
ATOM 1205 C CA . VAL A 1 149 ? 0.543 5.194 -9.432 1.00 98.50 149 VAL A CA 1
ATOM 1206 C C . VAL A 1 149 ? 1.068 5.315 -8.002 1.00 98.50 149 VAL A C 1
ATOM 1208 O O . VAL A 1 149 ? 0.288 5.610 -7.102 1.00 98.50 149 VAL A O 1
ATOM 1211 N N . PHE A 1 150 ? 2.380 5.201 -7.791 1.00 98.44 150 PHE A N 1
ATOM 1212 C CA . PHE A 1 150 ? 2.989 5.283 -6.460 1.00 98.44 150 PHE A CA 1
ATOM 1213 C C . PHE A 1 150 ? 2.709 6.621 -5.774 1.00 98.44 150 PHE A C 1
ATOM 1215 O O . PHE A 1 150 ? 2.300 6.643 -4.617 1.00 98.44 150 PHE A O 1
ATOM 1222 N N . ASN A 1 151 ? 2.834 7.740 -6.494 1.00 98.44 151 ASN A N 1
ATOM 1223 C CA . ASN A 1 151 ? 2.476 9.047 -5.942 1.00 98.44 151 ASN A CA 1
ATOM 1224 C C . ASN A 1 151 ? 0.988 9.137 -5.585 1.00 98.44 151 ASN A C 1
ATOM 1226 O O . ASN A 1 151 ? 0.637 9.729 -4.567 1.00 98.44 151 ASN A O 1
ATOM 1230 N N . SER A 1 152 ? 0.097 8.560 -6.398 1.00 98.44 152 SER A N 1
ATOM 1231 C CA . SER A 1 152 ? -1.336 8.556 -6.094 1.00 98.44 152 SER A CA 1
ATOM 1232 C C . SER A 1 152 ? -1.652 7.774 -4.817 1.00 98.44 152 SER A C 1
ATOM 1234 O O . SER A 1 152 ? -2.460 8.244 -4.016 1.00 98.44 152 SER A O 1
ATOM 1236 N N . LEU A 1 153 ? -1.032 6.604 -4.636 1.00 98.12 153 LEU A N 1
ATOM 1237 C CA . LEU A 1 153 ? -1.242 5.733 -3.476 1.00 98.12 153 LEU A CA 1
ATOM 1238 C C . LEU A 1 153 ? -0.639 6.362 -2.213 1.00 98.12 153 LEU A C 1
ATOM 1240 O O . LEU A 1 153 ? -1.356 6.569 -1.236 1.00 98.12 153 LEU A O 1
ATOM 1244 N N . LYS A 1 154 ? 0.610 6.840 -2.286 1.00 98.31 154 LYS A N 1
ATOM 1245 C CA . LYS A 1 154 ? 1.249 7.607 -1.206 1.00 98.31 154 LYS A CA 1
ATOM 1246 C C . LYS A 1 154 ? 0.403 8.805 -0.760 1.00 98.31 154 LYS A C 1
ATOM 1248 O O . LYS A 1 154 ? 0.202 9.017 0.433 1.00 98.31 154 LYS A O 1
ATOM 1253 N N . ASN A 1 155 ? -0.113 9.595 -1.704 1.00 98.19 155 ASN A N 1
ATOM 1254 C CA . ASN A 1 155 ? -0.957 10.745 -1.376 1.00 98.19 155 ASN A CA 1
ATOM 1255 C C . ASN A 1 155 ? -2.291 10.324 -0.745 1.00 98.19 155 ASN A C 1
ATOM 1257 O O . ASN A 1 155 ? -2.825 11.052 0.086 1.00 98.19 155 ASN A O 1
ATOM 1261 N N . ALA A 1 156 ? -2.863 9.180 -1.130 1.00 97.31 156 ALA A N 1
ATOM 1262 C CA . ALA A 1 156 ? -4.062 8.664 -0.477 1.00 97.31 156 ALA A CA 1
ATOM 1263 C C . ALA A 1 156 ? -3.775 8.273 0.981 1.00 97.31 156 ALA A C 1
ATOM 1265 O O . ALA A 1 156 ? -4.538 8.676 1.863 1.00 97.31 156 ALA A O 1
ATOM 1266 N N . SER A 1 157 ? -2.651 7.596 1.228 1.00 96.69 157 SER A N 1
ATOM 1267 C CA . SER A 1 157 ? -2.191 7.256 2.575 1.00 96.69 157 SER A CA 1
ATOM 1268 C C . SER A 1 157 ? -2.026 8.513 3.445 1.00 96.69 157 SER A C 1
ATOM 1270 O O . SER A 1 157 ? -2.731 8.682 4.443 1.00 96.69 157 SER A O 1
ATOM 1272 N N . LEU A 1 158 ? -1.208 9.476 3.004 1.00 97.94 158 LEU A N 1
ATOM 1273 C CA . LEU A 1 158 ? -0.885 10.678 3.786 1.00 97.94 158 LEU A CA 1
ATOM 1274 C C . LEU A 1 158 ? -2.052 11.657 3.944 1.00 97.94 158 LEU A C 1
ATOM 1276 O O . LEU A 1 158 ? -2.286 12.173 5.032 1.00 97.94 158 LEU A O 1
ATOM 1280 N N . GLU A 1 159 ? -2.789 11.936 2.870 1.00 98.00 159 GLU A N 1
ATOM 1281 C CA . GLU A 1 159 ? -3.753 13.045 2.857 1.00 98.00 159 GLU A CA 1
ATOM 1282 C C . GLU A 1 159 ? -5.181 12.598 3.189 1.00 98.00 159 GLU A C 1
ATOM 1284 O O . GLU A 1 159 ? -6.074 13.431 3.376 1.00 98.00 159 GLU A O 1
ATOM 1289 N N . LYS A 1 160 ? -5.441 11.283 3.235 1.00 97.81 160 LYS A N 1
ATOM 1290 C CA . LYS A 1 160 ? -6.788 10.745 3.476 1.00 97.81 160 LYS A CA 1
ATOM 1291 C C . LYS A 1 160 ? -6.814 9.716 4.592 1.00 97.81 160 LYS A C 1
ATOM 1293 O O . LYS A 1 160 ? -7.602 9.890 5.526 1.00 97.81 160 LYS A O 1
ATOM 1298 N N . HIS A 1 161 ? -6.012 8.659 4.490 1.00 98.06 161 HIS A N 1
ATOM 1299 C CA . HIS A 1 161 ? -6.091 7.533 5.419 1.00 98.06 161 HIS A CA 1
ATOM 1300 C C . HIS A 1 161 ? -5.525 7.913 6.786 1.00 98.06 161 HIS A C 1
ATOM 1302 O O . HIS A 1 161 ? -6.232 7.794 7.789 1.00 98.06 161 HIS A O 1
ATOM 1308 N N . LEU A 1 162 ? -4.318 8.483 6.817 1.00 98.25 162 LEU A N 1
ATOM 1309 C CA . LEU A 1 162 ? -3.650 8.906 8.045 1.00 98.25 162 LEU A CA 1
ATOM 1310 C C . LEU A 1 162 ? -4.529 9.863 8.877 1.00 98.25 162 LEU A C 1
ATOM 1312 O O . LEU A 1 162 ? -4.862 9.505 10.009 1.00 98.25 162 LEU A O 1
ATOM 1316 N N . PRO A 1 163 ? -5.060 10.982 8.336 1.00 98.50 163 PRO A N 1
ATOM 1317 C CA . PRO A 1 163 ? -5.967 11.848 9.089 1.00 98.50 163 PRO A CA 1
ATOM 1318 C C . PRO A 1 163 ? -7.243 11.145 9.568 1.00 98.50 163 PRO A C 1
ATOM 1320 O O . PRO A 1 163 ? -7.855 11.559 10.554 1.00 98.50 163 PRO A O 1
ATOM 1323 N N . ALA A 1 164 ? -7.722 10.127 8.847 1.00 98.31 164 ALA A N 1
ATOM 1324 C CA . ALA A 1 164 ? -8.896 9.366 9.260 1.00 98.31 164 ALA A CA 1
ATOM 1325 C C . ALA A 1 164 ? -8.591 8.438 10.442 1.00 98.31 164 ALA A C 1
ATOM 1327 O O . ALA A 1 164 ? -9.415 8.360 11.357 1.00 98.31 164 ALA A O 1
ATOM 1328 N N . PHE A 1 165 ? -7.422 7.796 10.459 1.00 98.44 165 PHE A N 1
ATOM 1329 C CA . PHE A 1 165 ? -6.965 7.009 11.601 1.00 98.44 165 PHE A CA 1
ATOM 1330 C C . PHE A 1 165 ? -6.626 7.882 12.812 1.00 98.44 165 PHE A C 1
ATOM 1332 O O . PHE A 1 165 ? -7.062 7.546 13.910 1.00 98.44 165 PHE A O 1
ATOM 1339 N N . GLU A 1 166 ? -5.988 9.042 12.623 1.00 98.12 166 GLU A N 1
ATOM 1340 C CA . GLU A 1 166 ? -5.704 10.003 13.705 1.00 98.12 166 GLU A CA 1
ATOM 1341 C C . GLU A 1 166 ? -6.979 10.492 14.408 1.00 98.12 166 GLU A C 1
ATO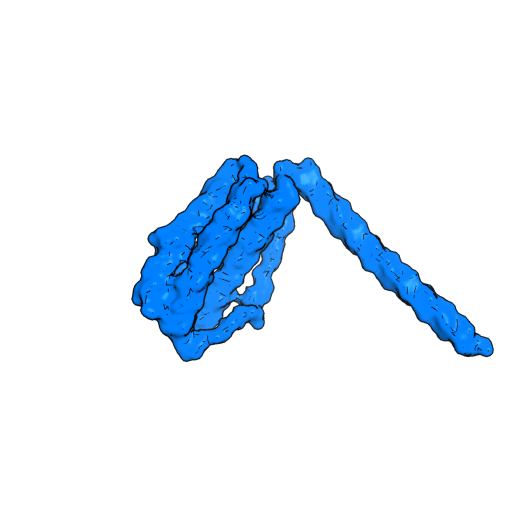M 1343 O O . GLU A 1 166 ? -6.999 10.680 15.622 1.00 98.12 166 GLU A O 1
ATOM 1348 N N . ARG A 1 167 ? -8.083 10.669 13.667 1.00 97.94 167 ARG A N 1
ATOM 1349 C CA . ARG A 1 167 ? -9.387 11.029 14.258 1.00 97.94 167 ARG A CA 1
ATOM 1350 C C . ARG A 1 167 ? -10.048 9.887 15.033 1.00 97.94 167 ARG A C 1
ATOM 1352 O O . ARG A 1 167 ? -10.948 10.153 15.825 1.00 97.94 167 ARG A O 1
ATOM 1359 N N . CYS A 1 168 ? -9.670 8.642 14.757 1.00 95.56 168 CYS A N 1
ATOM 1360 C CA . CYS A 1 168 ? -10.221 7.456 15.411 1.00 95.56 168 CYS A CA 1
ATOM 1361 C C . CYS A 1 168 ? -9.388 6.991 16.623 1.00 95.56 168 CYS A C 1
ATOM 1363 O O . CYS A 1 168 ? -9.918 6.309 17.503 1.00 95.56 168 CYS A O 1
ATOM 1365 N N . SER A 1 169 ? -8.094 7.325 16.656 1.00 85.25 169 SER A N 1
ATOM 1366 C CA . SER A 1 169 ? -7.122 6.884 17.670 1.00 85.25 169 SER A CA 1
ATOM 1367 C C . SER A 1 169 ? -7.226 7.596 19.019 1.00 85.25 169 SER A C 1
ATOM 1369 O O . SER A 1 169 ? -7.475 8.818 19.023 1.00 85.25 169 SER A O 1
#

pLDDT: mean 91.6, std 9.74, range [58.97, 98.56]